Protein AF-A0A948F210-F1 (afdb_monomer)

Radius of gyration: 15.57 Å; Cα contacts (8 Å, |Δi|>4): 245; chains: 1; bounding box: 41×30×36 Å

Secondary structure (DSSP, 8-state):
-HHHHHHHHHHHHHHHHHHHHH-TT-HHHHHHHHHHHHHTT-HHHHHHHHHHHHHH-TT-HHHHHHHHHHHHH-SSGGG--HHHHHHHHHHHHHHTTT--HHHHHHHHHHHHHTT-HHHHHHHHHHHHHHTTTS-HHHHHHHHHHHHHHTTT------

Nearest PDB structures (foldseek):
  3q4a-assembly1_B  TM=8.774E-01  e=8.130E-04  Mus musculus
  6vfj-assembly1_B  TM=7.956E-01  e=1.626E-03  synthetic construct
  8hmd-assembly1_C  TM=7.428E-01  e=5.465E-02  Tetrahymena thermophila
  8bbg-assembly1_D  TM=5.448E-01  e=3.500E-02  Homo sapiens
  6w5q-assembly8_H  TM=8.135E-01  e=3.091E-01  Pseudomonas aeruginosa

Foldseek 3Di:
DVVVVLVVLVVLLVVLVVVCVVPVLDLVSLQVNLVSCVVVLVLVSSLVSLVSSCVSCVLALVSLLSNLQSQLAAQDVVSHDLVSSLVSLVSSCVSVVVLALSSLQSNLLSCLSVQVLVSSLVSLVVSLVSCPVPDPVVSVVSVVQSVQSVVSHHHHDD

Structure (mmCIF, N/CA/C/O backbone):
data_AF-A0A948F210-F1
#
_entry.id   AF-A0A948F210-F1
#
loop_
_atom_site.group_PDB
_atom_site.id
_atom_site.type_symbol
_atom_site.label_atom_id
_atom_site.label_alt_id
_atom_site.label_comp_id
_atom_site.label_asym_id
_atom_site.label_entity_id
_atom_site.label_seq_id
_atom_site.pdbx_PDB_ins_code
_atom_site.Cartn_x
_atom_site.Cartn_y
_atom_site.Cartn_z
_atom_site.occupancy
_atom_site.B_iso_or_equiv
_atom_site.auth_seq_id
_atom_site.auth_comp_id
_atom_site.auth_asym_id
_atom_site.auth_atom_id
_atom_site.pdbx_PDB_model_num
ATOM 1 N N . LEU A 1 1 ? -8.578 17.512 -18.609 1.00 54.12 1 LEU A N 1
ATOM 2 C CA . LEU A 1 1 ? -7.699 17.307 -17.429 1.00 54.12 1 LEU A CA 1
ATOM 3 C C . LEU A 1 1 ? -7.297 15.836 -17.241 1.00 54.12 1 LEU A C 1
ATOM 5 O O . LEU A 1 1 ? -6.113 15.589 -17.063 1.00 54.12 1 LEU A O 1
ATOM 9 N N . VAL A 1 2 ? -8.212 14.861 -17.372 1.00 59.47 2 VAL A N 1
ATOM 10 C CA . VAL A 1 2 ? -7.898 13.414 -17.252 1.00 59.47 2 VAL A CA 1
ATOM 11 C C . VAL A 1 2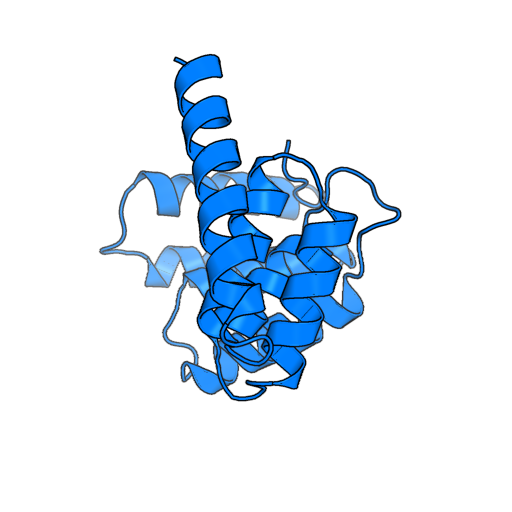 ? -6.883 12.922 -18.301 1.00 59.47 2 VAL A C 1
ATOM 13 O O . VAL A 1 2 ? -5.881 12.326 -17.926 1.00 59.47 2 VAL A O 1
ATOM 16 N N . CYS A 1 3 ? -7.043 13.271 -19.586 1.00 62.78 3 CYS A N 1
ATOM 17 C CA . CYS A 1 3 ? -6.106 12.852 -20.645 1.00 62.78 3 CYS A CA 1
ATOM 18 C C . CYS A 1 3 ? -4.666 13.356 -20.440 1.00 62.78 3 CYS A C 1
ATOM 20 O O . CYS A 1 3 ? -3.719 12.652 -20.768 1.00 62.78 3 CYS A O 1
ATOM 22 N N . ALA A 1 4 ? -4.489 14.553 -19.868 1.00 71.81 4 ALA A N 1
ATOM 23 C CA . ALA A 1 4 ? -3.162 15.102 -19.580 1.00 71.81 4 ALA A CA 1
ATOM 24 C C . ALA A 1 4 ? -2.481 14.356 -18.420 1.00 71.81 4 ALA A C 1
ATOM 26 O O . ALA A 1 4 ? -1.287 14.078 -18.486 1.00 71.81 4 ALA A O 1
ATOM 27 N N . ARG A 1 5 ? -3.246 13.970 -17.385 1.00 75.69 5 ARG A N 1
ATOM 28 C CA . ARG A 1 5 ? -2.741 13.138 -16.281 1.00 75.69 5 ARG A CA 1
ATOM 29 C C . ARG A 1 5 ? -2.328 11.756 -16.787 1.00 75.69 5 ARG A C 1
ATOM 31 O O . ARG A 1 5 ? -1.215 11.335 -16.504 1.00 75.69 5 ARG A O 1
ATOM 38 N N . SER A 1 6 ? -3.170 11.095 -17.581 1.00 78.75 6 SER A N 1
ATOM 39 C CA . SER A 1 6 ? -2.836 9.797 -18.183 1.00 78.75 6 SER A CA 1
ATOM 40 C C . SER A 1 6 ? -1.629 9.887 -19.121 1.00 78.75 6 SER A C 1
ATOM 42 O O . SER A 1 6 ? -0.746 9.041 -19.049 1.00 78.75 6 SER A O 1
ATOM 44 N N . GLY A 1 7 ? -1.530 10.941 -19.940 1.00 86.06 7 GLY A N 1
ATOM 45 C CA . GLY A 1 7 ? -0.365 11.173 -20.802 1.00 86.06 7 GLY A CA 1
ATOM 46 C C . GLY A 1 7 ? 0.939 11.355 -20.017 1.00 86.06 7 GLY A C 1
ATOM 47 O O . GLY A 1 7 ? 1.973 10.814 -20.405 1.00 86.06 7 GLY A O 1
ATOM 48 N N . ASN A 1 8 ? 0.888 12.043 -18.873 1.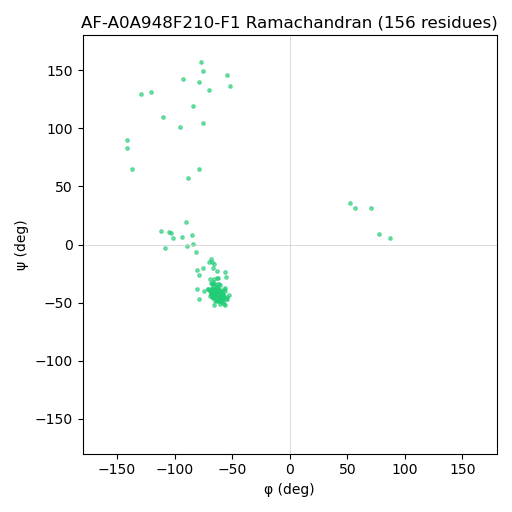00 91.44 8 ASN A N 1
ATOM 49 C CA . ASN A 1 8 ? 2.048 12.190 -17.993 1.00 91.44 8 ASN A CA 1
ATOM 50 C C . ASN A 1 8 ? 2.455 10.862 -17.338 1.00 91.44 8 ASN A C 1
ATOM 52 O O . ASN A 1 8 ? 3.647 10.594 -17.218 1.00 91.44 8 ASN A O 1
ATOM 56 N N . LEU A 1 9 ? 1.488 10.026 -16.948 1.00 92.25 9 LEU A N 1
ATOM 57 C CA . LEU A 1 9 ? 1.761 8.711 -16.363 1.00 92.25 9 LEU A CA 1
ATOM 58 C C . LEU A 1 9 ? 2.364 7.739 -17.380 1.00 92.25 9 LEU A C 1
ATOM 60 O O . LEU A 1 9 ? 3.325 7.052 -17.056 1.00 92.25 9 LEU A O 1
ATOM 64 N N . LEU A 1 10 ? 1.866 7.725 -18.619 1.00 93.62 10 LEU A N 1
ATOM 65 C CA . LEU A 1 10 ? 2.446 6.906 -19.689 1.00 93.62 10 LEU A CA 1
ATOM 66 C C . LEU A 1 10 ? 3.898 7.306 -19.973 1.00 93.62 10 LEU A C 1
ATOM 68 O O . LEU A 1 10 ? 4.780 6.455 -20.025 1.00 93.62 10 LEU A O 1
ATOM 72 N N . ARG A 1 11 ? 4.172 8.613 -20.059 1.00 94.12 11 ARG A N 1
ATOM 73 C CA . ARG A 1 11 ? 5.542 9.109 -20.227 1.00 94.12 11 ARG A CA 1
ATOM 74 C C . ARG A 1 11 ? 6.434 8.762 -19.032 1.00 94.12 11 ARG A C 1
ATOM 76 O O . ARG A 1 11 ? 7.613 8.469 -19.217 1.00 94.12 11 ARG A O 1
ATOM 83 N N . ALA A 1 12 ? 5.897 8.809 -17.813 1.00 94.81 12 ALA A N 1
ATOM 84 C CA . ALA A 1 12 ? 6.631 8.396 -16.623 1.00 94.81 12 ALA A CA 1
ATOM 85 C C . ALA A 1 12 ? 6.974 6.897 -16.663 1.00 94.81 12 ALA A C 1
ATOM 87 O O . ALA A 1 12 ? 8.119 6.551 -16.386 1.00 94.81 12 ALA A O 1
ATOM 88 N N . ASP A 1 13 ? 6.037 6.029 -17.066 1.00 96.25 13 ASP A N 1
ATOM 89 C CA . ASP A 1 13 ? 6.287 4.588 -17.241 1.00 96.25 13 ASP A CA 1
ATOM 90 C C . ASP A 1 13 ? 7.418 4.340 -18.247 1.00 96.25 13 ASP A C 1
ATOM 92 O O . ASP A 1 13 ? 8.352 3.602 -17.943 1.00 96.25 13 ASP A O 1
ATOM 96 N N . GLU A 1 14 ? 7.404 5.017 -19.400 1.00 94.50 14 GLU A N 1
ATOM 97 C CA . GLU A 1 14 ? 8.466 4.899 -20.409 1.00 94.50 14 GLU A CA 1
ATOM 98 C C . GLU A 1 14 ? 9.844 5.316 -19.875 1.00 94.50 14 GLU A C 1
ATOM 100 O O . GLU A 1 14 ? 10.843 4.632 -20.107 1.00 94.50 14 GLU A O 1
ATOM 105 N N . LEU A 1 15 ? 9.919 6.437 -19.150 1.00 95.38 15 LEU A N 1
ATOM 106 C CA . LEU A 1 15 ? 11.177 6.918 -18.574 1.00 95.38 15 LEU A CA 1
ATOM 107 C C . LEU A 1 15 ? 11.704 5.969 -17.494 1.00 95.38 15 LEU A C 1
ATOM 109 O O . LEU A 1 15 ? 12.900 5.680 -17.460 1.00 95.38 15 LEU A O 1
ATOM 113 N N . LEU A 1 16 ? 10.817 5.462 -16.638 1.00 95.25 16 LEU A N 1
ATOM 114 C CA . LEU A 1 16 ? 11.168 4.502 -15.595 1.00 95.25 16 LEU A CA 1
ATOM 115 C C . LEU A 1 16 ? 11.594 3.159 -16.197 1.00 95.25 16 LEU A C 1
ATOM 117 O O . LEU A 1 16 ? 12.561 2.568 -15.724 1.00 95.25 16 LEU A O 1
ATOM 121 N N . ALA A 1 17 ? 10.931 2.702 -17.263 1.00 94.44 17 ALA A N 1
ATOM 122 C CA . ALA A 1 17 ? 11.314 1.498 -17.993 1.00 94.44 17 ALA A CA 1
ATOM 123 C C . ALA A 1 17 ? 12.735 1.617 -18.563 1.00 94.44 17 ALA A C 1
ATOM 125 O O . ALA A 1 17 ? 13.551 0.734 -18.319 1.00 94.44 17 ALA A O 1
ATOM 126 N N . ARG A 1 18 ? 13.073 2.740 -19.211 1.00 94.69 18 ARG A N 1
ATOM 127 C CA . ARG A 1 18 ? 14.442 3.005 -19.696 1.00 94.69 18 ARG A CA 1
ATOM 128 C C . ARG A 1 18 ? 15.467 3.079 -18.566 1.00 94.69 18 ARG A C 1
ATOM 130 O O . ARG A 1 18 ? 16.575 2.578 -18.707 1.00 94.69 18 ARG A O 1
ATOM 137 N N . GLY A 1 19 ? 15.111 3.684 -17.433 1.00 92.94 19 GLY A N 1
ATOM 138 C CA . GLY A 1 19 ? 15.979 3.692 -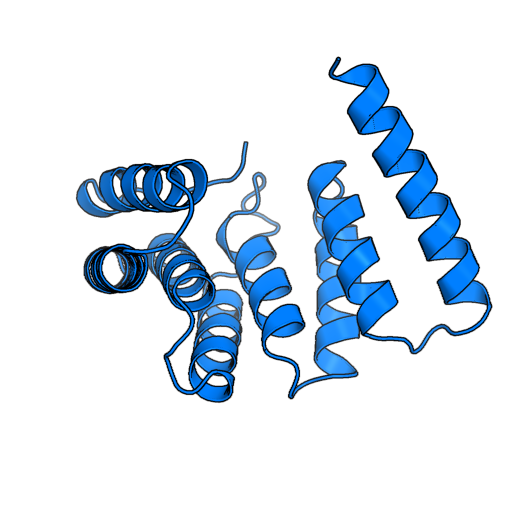16.251 1.00 92.94 19 GLY A CA 1
ATOM 139 C C . GLY A 1 19 ? 16.288 2.277 -15.750 1.00 92.94 19 GLY A C 1
ATOM 140 O O . GLY A 1 19 ? 17.428 1.979 -15.407 1.00 92.94 19 GLY A O 1
ATOM 141 N N . LEU A 1 20 ? 15.290 1.391 -15.775 1.00 93.81 20 LEU A N 1
ATOM 142 C CA . LEU A 1 20 ? 15.432 -0.012 -15.383 1.00 93.81 20 LEU A CA 1
ATOM 143 C C . LEU A 1 20 ? 16.156 -0.876 -16.426 1.00 93.81 20 LEU A C 1
ATOM 145 O O . LEU A 1 20 ? 16.673 -1.925 -16.061 1.00 93.81 20 LEU A O 1
ATOM 149 N N . GLU A 1 21 ? 16.225 -0.469 -17.697 1.00 94.38 21 GLU A N 1
ATOM 150 C CA . GLU A 1 21 ? 17.108 -1.114 -18.684 1.00 94.38 21 GLU A CA 1
ATOM 151 C C . GLU A 1 21 ? 18.586 -0.896 -18.334 1.00 94.38 21 GLU A C 1
ATOM 153 O O . GLU A 1 21 ? 19.411 -1.781 -18.557 1.00 94.38 21 GLU A O 1
ATOM 158 N N . LEU A 1 22 ? 18.916 0.269 -17.767 1.00 94.12 22 LEU A N 1
ATOM 159 C CA . LEU A 1 22 ? 20.279 0.614 -17.358 1.00 94.12 22 LEU A CA 1
ATOM 160 C C . LEU A 1 22 ? 20.656 -0.008 -16.011 1.00 94.12 22 LEU A C 1
ATOM 162 O O . LEU A 1 22 ? 21.792 -0.442 -15.837 1.00 94.12 22 LEU A O 1
ATOM 166 N N . ASP A 1 23 ? 19.715 -0.056 -15.068 1.00 92.12 23 ASP A N 1
ATOM 167 C CA . ASP A 1 23 ? 19.915 -0.674 -13.757 1.00 92.12 23 ASP A CA 1
ATOM 168 C C . ASP A 1 23 ? 18.643 -1.421 -13.297 1.00 92.12 23 ASP A C 1
ATOM 170 O O . ASP A 1 23 ? 17.764 -0.848 -12.637 1.00 92.12 23 ASP A O 1
ATOM 174 N N . PRO A 1 24 ? 18.524 -2.721 -13.642 1.00 90.69 24 PRO A N 1
ATOM 175 C CA . PRO A 1 24 ? 17.326 -3.519 -13.370 1.00 90.69 24 PRO A CA 1
ATOM 176 C C . PRO A 1 24 ? 17.061 -3.809 -11.888 1.00 90.69 24 PRO A C 1
ATOM 178 O O . PRO A 1 24 ? 15.994 -4.342 -11.559 1.00 90.69 24 PRO A O 1
ATOM 181 N N . GLY A 1 25 ? 18.039 -3.542 -11.016 1.00 91.50 25 GLY A N 1
ATOM 182 C CA . GLY A 1 25 ? 18.030 -3.894 -9.597 1.00 91.50 25 GLY A CA 1
ATOM 183 C C . GLY A 1 25 ? 17.691 -2.734 -8.665 1.00 91.50 25 GLY A C 1
ATOM 184 O O . GLY A 1 25 ? 17.763 -2.911 -7.454 1.00 91.50 25 GLY A O 1
ATOM 185 N N . ARG A 1 26 ? 17.330 -1.561 -9.199 1.00 92.25 26 ARG A N 1
ATOM 186 C CA . ARG A 1 26 ? 17.010 -0.351 -8.424 1.00 92.25 26 ARG A CA 1
ATOM 187 C C . ARG A 1 26 ? 15.631 -0.427 -7.761 1.00 92.25 26 ARG A C 1
ATOM 189 O O . ARG A 1 26 ? 14.624 -0.227 -8.451 1.00 92.25 26 ARG A O 1
ATOM 196 N N . PRO A 1 27 ? 15.539 -0.650 -6.437 1.00 90.81 27 PRO A N 1
ATOM 197 C CA . PRO A 1 27 ? 14.252 -0.867 -5.772 1.00 90.81 27 PRO A CA 1
ATOM 198 C C . PRO A 1 27 ? 13.363 0.380 -5.795 1.00 90.81 27 PRO A C 1
ATOM 200 O O . PRO A 1 27 ? 12.145 0.277 -5.903 1.00 90.81 27 PRO A O 1
ATOM 203 N N . ASP A 1 28 ? 13.968 1.566 -5.760 1.00 88.94 28 ASP A N 1
ATOM 204 C CA . ASP A 1 28 ? 13.272 2.848 -5.819 1.00 88.94 28 ASP A CA 1
ATOM 205 C C . ASP A 1 28 ? 12.614 3.097 -7.187 1.00 88.94 28 ASP A C 1
ATOM 207 O O . ASP A 1 28 ? 11.462 3.532 -7.248 1.00 88.94 28 ASP A O 1
ATOM 211 N N . LEU A 1 29 ? 13.290 2.758 -8.293 1.00 93.88 29 LEU A N 1
ATOM 212 C CA . LEU A 1 29 ? 12.703 2.836 -9.637 1.00 93.88 29 LEU A CA 1
ATOM 213 C C . LEU A 1 29 ? 11.618 1.780 -9.845 1.00 93.88 29 LEU A C 1
ATOM 215 O O . LEU A 1 29 ? 10.583 2.086 -10.437 1.00 93.88 29 LEU A O 1
ATOM 219 N N . LEU A 1 30 ? 11.828 0.561 -9.340 1.00 96.25 30 LEU A N 1
ATOM 220 C CA . LEU A 1 30 ? 10.829 -0.508 -9.387 1.00 96.25 30 LEU A CA 1
ATOM 221 C C . LEU A 1 30 ? 9.555 -0.109 -8.628 1.00 96.25 30 LEU A C 1
ATOM 223 O O . LEU A 1 30 ? 8.467 -0.207 -9.194 1.00 96.25 30 LEU A O 1
ATOM 227 N N . GLY A 1 31 ? 9.685 0.403 -7.400 1.00 93.69 31 GLY A N 1
ATOM 228 C CA . GLY A 1 31 ? 8.556 0.877 -6.593 1.00 93.69 31 GLY A CA 1
ATOM 229 C C . GLY A 1 31 ? 7.843 2.077 -7.222 1.00 93.69 31 GLY A C 1
ATOM 230 O O . GLY A 1 31 ? 6.621 2.075 -7.368 1.00 93.69 31 GLY A O 1
ATOM 231 N N . THR A 1 32 ? 8.599 3.061 -7.717 1.00 94.25 32 THR A N 1
ATOM 232 C CA . THR A 1 32 ? 8.016 4.226 -8.407 1.00 94.25 32 THR A CA 1
ATOM 233 C C . THR A 1 32 ? 7.240 3.800 -9.653 1.00 94.25 32 THR A C 1
ATOM 235 O O . THR A 1 32 ? 6.121 4.258 -9.889 1.00 94.25 32 THR A O 1
ATOM 238 N N . ARG A 1 33 ? 7.797 2.882 -10.452 1.00 96.81 33 ARG A N 1
ATOM 239 C CA . ARG A 1 33 ? 7.118 2.357 -11.640 1.00 96.81 33 ARG A CA 1
ATOM 240 C C . ARG A 1 33 ? 5.887 1.539 -11.270 1.00 96.81 33 ARG A C 1
ATOM 242 O O . ARG A 1 33 ? 4.869 1.676 -11.942 1.00 96.81 33 ARG A O 1
ATOM 249 N N . ALA A 1 34 ? 5.942 0.762 -10.188 1.00 97.31 34 ALA A N 1
ATOM 250 C CA . ALA A 1 34 ? 4.779 0.061 -9.657 1.00 97.31 34 ALA A CA 1
ATOM 251 C C . ALA A 1 34 ? 3.626 1.034 -9.359 1.00 97.31 34 ALA A C 1
ATOM 253 O O . ALA A 1 34 ? 2.511 0.810 -9.823 1.00 97.31 34 ALA A O 1
ATOM 254 N N . MET A 1 35 ? 3.889 2.161 -8.687 1.00 95.25 35 MET A N 1
ATOM 255 C CA . MET A 1 35 ? 2.865 3.189 -8.447 1.00 95.25 35 MET A CA 1
ATOM 256 C C . MET A 1 35 ? 2.299 3.794 -9.735 1.00 95.25 35 MET A C 1
ATOM 258 O O . MET A 1 35 ? 1.093 4.015 -9.835 1.00 95.25 35 MET A O 1
ATOM 262 N N . VAL A 1 36 ? 3.147 4.076 -10.727 1.00 96.25 36 VAL A N 1
ATOM 263 C CA . VAL A 1 36 ? 2.686 4.620 -12.014 1.00 96.25 36 VAL A CA 1
ATOM 264 C C . VAL A 1 36 ? 1.783 3.617 -12.730 1.00 96.25 36 VAL A C 1
ATOM 266 O O . VAL A 1 36 ? 0.703 3.982 -13.192 1.00 96.25 36 VAL A O 1
ATOM 269 N N . LEU A 1 37 ? 2.183 2.345 -12.777 1.00 96.56 37 LEU A N 1
ATOM 270 C CA . LEU A 1 37 ? 1.384 1.271 -13.368 1.00 96.56 37 LEU A CA 1
ATOM 271 C C . LEU A 1 37 ? 0.063 1.066 -12.627 1.00 96.56 37 LEU A C 1
ATOM 273 O O . LEU A 1 37 ? -0.967 0.864 -13.270 1.00 96.56 37 LEU A O 1
ATOM 277 N N . TRP A 1 38 ? 0.072 1.185 -11.300 1.00 96.19 38 TRP A N 1
ATOM 278 C CA . TRP A 1 38 ? -1.133 1.142 -10.482 1.00 96.19 38 TRP A CA 1
ATOM 279 C C . TRP A 1 38 ? -2.126 2.233 -10.890 1.00 96.19 38 TRP A C 1
ATOM 281 O O . TRP A 1 38 ? -3.276 1.942 -11.205 1.00 96.19 38 TRP A O 1
ATOM 291 N N . GLN A 1 39 ? -1.657 3.479 -11.005 1.00 93.75 39 GLN A N 1
ATOM 292 C CA . GLN A 1 39 ? -2.482 4.613 -11.437 1.00 93.75 39 GLN A CA 1
ATOM 293 C C . GLN A 1 39 ? -2.947 4.521 -12.899 1.00 93.75 39 GLN A C 1
ATOM 295 O O . GLN A 1 39 ? -3.915 5.177 -13.280 1.00 93.75 39 GLN A O 1
ATOM 300 N N . LEU A 1 40 ? -2.263 3.724 -13.723 1.00 94.38 40 LEU A N 1
ATOM 301 C CA . LEU A 1 40 ? -2.670 3.391 -15.090 1.00 94.38 40 LEU A CA 1
ATOM 302 C C . LEU A 1 40 ? -3.666 2.217 -15.152 1.00 94.38 40 LEU A C 1
ATOM 304 O O . LEU A 1 40 ? -4.055 1.819 -16.248 1.00 94.38 40 LEU A O 1
ATOM 308 N N . GLY A 1 41 ? -4.062 1.639 -14.013 1.00 94.00 41 GLY A N 1
ATOM 309 C CA . GLY A 1 41 ? -4.957 0.479 -13.945 1.00 94.00 41 GLY A CA 1
ATOM 310 C C . GLY A 1 41 ? -4.280 -0.857 -14.277 1.00 94.00 41 GLY A C 1
ATOM 311 O O . GLY A 1 41 ? -4.947 -1.884 -14.393 1.00 94.00 41 GLY A O 1
ATOM 312 N N . ARG A 1 42 ? -2.948 -0.886 -14.408 1.00 95.31 42 ARG A N 1
ATOM 313 C CA . ARG A 1 42 ? -2.154 -2.087 -14.724 1.00 95.31 42 ARG A CA 1
ATOM 314 C C . ARG A 1 42 ? -1.766 -2.824 -13.439 1.00 95.31 42 ARG A C 1
ATOM 316 O O . ARG A 1 42 ? -0.588 -3.033 -13.155 1.00 95.31 42 ARG A O 1
ATOM 323 N N . ALA A 1 43 ? -2.773 -3.214 -12.652 1.00 95.62 43 ALA A N 1
ATOM 324 C CA . ALA A 1 43 ? -2.612 -3.724 -11.285 1.00 95.62 43 ALA A CA 1
ATOM 325 C C . ALA A 1 43 ? -1.647 -4.919 -11.172 1.00 95.62 43 ALA A C 1
ATOM 327 O O . ALA A 1 43 ? -0.767 -4.917 -10.315 1.00 95.62 43 ALA A O 1
ATOM 328 N N . ARG A 1 44 ? -1.750 -5.908 -12.069 1.00 96.25 44 ARG A N 1
ATOM 329 C CA . ARG A 1 44 ? -0.870 -7.092 -12.051 1.00 96.25 44 ARG A CA 1
ATOM 330 C C . ARG A 1 44 ? 0.599 -6.738 -12.253 1.00 96.25 44 ARG A C 1
ATOM 332 O O . ARG A 1 44 ? 1.466 -7.256 -11.557 1.00 96.25 44 ARG A O 1
ATOM 339 N N . GLU A 1 45 ? 0.883 -5.846 -13.197 1.00 97.06 45 GLU A N 1
ATOM 340 C CA . GLU A 1 45 ? 2.253 -5.413 -13.476 1.00 97.06 45 GLU A CA 1
ATOM 341 C C . GLU A 1 45 ? 2.798 -4.542 -12.342 1.00 97.06 45 GLU A C 1
ATOM 343 O O . GLU A 1 45 ? 3.952 -4.702 -11.947 1.00 97.06 45 GLU A O 1
ATOM 348 N N . ALA A 1 46 ? 1.952 -3.679 -11.772 1.00 97.69 46 ALA A N 1
ATOM 349 C CA . ALA A 1 46 ? 2.285 -2.889 -10.594 1.00 97.69 46 ALA A CA 1
ATOM 350 C C . ALA A 1 46 ? 2.703 -3.782 -9.419 1.00 97.69 46 ALA A C 1
ATOM 352 O O . ALA A 1 46 ? 3.792 -3.619 -8.876 1.00 97.69 46 ALA A O 1
ATOM 353 N N . GLN A 1 47 ? 1.889 -4.782 -9.083 1.00 98.12 47 GLN A N 1
ATOM 354 C CA . GLN A 1 47 ? 2.177 -5.711 -7.992 1.00 98.12 47 GLN A CA 1
ATOM 355 C C . GLN A 1 47 ? 3.424 -6.558 -8.263 1.00 98.12 47 GLN A C 1
ATOM 357 O O . GLN A 1 47 ? 4.224 -6.763 -7.355 1.00 98.12 47 GLN A O 1
ATOM 362 N N . ALA A 1 48 ? 3.644 -7.007 -9.503 1.00 97.62 48 ALA A N 1
ATOM 363 C CA . ALA A 1 48 ? 4.857 -7.741 -9.861 1.00 97.62 48 ALA A CA 1
ATOM 364 C C . ALA A 1 48 ? 6.128 -6.897 -9.653 1.00 97.62 48 ALA A C 1
ATOM 366 O O . ALA A 1 48 ? 7.115 -7.388 -9.102 1.00 97.62 48 ALA A O 1
ATOM 367 N N . LEU A 1 49 ? 6.110 -5.618 -10.048 1.00 97.62 49 LEU A N 1
ATOM 368 C CA . LEU A 1 49 ? 7.230 -4.707 -9.790 1.00 97.62 49 LEU A CA 1
ATOM 369 C C . LEU A 1 49 ? 7.370 -4.365 -8.304 1.00 97.62 49 LEU A C 1
ATOM 371 O O . LEU A 1 49 ? 8.493 -4.328 -7.806 1.00 97.62 49 LEU A O 1
ATOM 375 N N . GLY A 1 50 ? 6.258 -4.167 -7.594 1.00 97.75 50 GLY A N 1
ATOM 376 C CA . GLY A 1 50 ? 6.250 -3.915 -6.154 1.00 97.75 50 GLY A CA 1
ATOM 377 C C . GLY A 1 50 ? 6.858 -5.073 -5.360 1.00 97.75 50 GLY A C 1
ATOM 378 O O . GLY A 1 50 ? 7.696 -4.837 -4.495 1.00 97.75 50 GLY A O 1
ATOM 379 N N . ARG A 1 51 ? 6.528 -6.324 -5.710 1.00 98.19 51 ARG A N 1
ATOM 380 C CA . ARG A 1 51 ? 7.141 -7.533 -5.127 1.00 98.19 51 ARG A CA 1
ATOM 381 C C . ARG A 1 51 ? 8.645 -7.562 -5.358 1.00 98.19 51 ARG A C 1
ATOM 383 O O . ARG A 1 51 ? 9.401 -7.670 -4.403 1.00 98.19 51 ARG A O 1
ATOM 390 N N . ARG A 1 52 ? 9.091 -7.339 -6.600 1.00 97.75 52 ARG A N 1
ATOM 391 C CA . ARG A 1 52 ? 10.528 -7.256 -6.908 1.00 97.75 52 ARG A CA 1
ATOM 392 C C . ARG A 1 52 ? 11.232 -6.149 -6.121 1.00 97.75 52 ARG A C 1
ATOM 394 O O . ARG A 1 52 ? 12.355 -6.350 -5.671 1.00 97.75 52 ARG A O 1
ATOM 401 N N . ALA A 1 53 ? 10.599 -4.988 -5.961 1.00 97.44 53 ALA A N 1
ATOM 402 C CA . ALA A 1 53 ? 11.149 -3.900 -5.158 1.00 97.44 53 ALA A CA 1
ATOM 403 C C . ALA A 1 53 ? 11.275 -4.304 -3.679 1.00 97.44 53 ALA A C 1
ATOM 405 O O . ALA A 1 53 ? 12.313 -4.050 -3.070 1.00 97.44 53 ALA A O 1
ATOM 406 N N . ALA A 1 54 ? 10.250 -4.954 -3.121 1.00 97.12 54 ALA A N 1
ATOM 407 C CA . ALA A 1 54 ? 10.245 -5.438 -1.744 1.00 97.12 54 ALA A CA 1
ATOM 408 C C . ALA A 1 54 ? 11.308 -6.524 -1.508 1.00 97.12 54 ALA A C 1
ATOM 410 O O . ALA A 1 54 ? 11.999 -6.478 -0.494 1.00 97.12 54 ALA A O 1
ATOM 411 N N . ASP A 1 55 ? 11.500 -7.440 -2.461 1.00 97.00 55 ASP A N 1
ATOM 412 C CA . ASP A 1 55 ? 12.526 -8.488 -2.388 1.00 97.00 55 ASP A CA 1
ATOM 413 C C . ASP A 1 55 ? 13.948 -7.906 -2.378 1.00 97.00 55 ASP A C 1
ATOM 415 O O . ASP A 1 55 ? 14.827 -8.394 -1.667 1.00 97.00 55 ASP A O 1
ATOM 419 N N . LEU A 1 56 ? 14.185 -6.845 -3.156 1.00 96.81 56 LEU A N 1
ATOM 420 C CA . LEU A 1 56 ? 15.490 -6.183 -3.241 1.00 96.81 56 LEU A CA 1
ATOM 421 C C . LEU A 1 56 ? 15.750 -5.207 -2.084 1.00 96.81 56 LEU A C 1
ATOM 423 O O . LEU A 1 56 ? 16.904 -4.887 -1.799 1.00 96.81 56 LEU A O 1
ATOM 427 N N . ALA A 1 57 ? 14.699 -4.721 -1.424 1.00 94.81 57 ALA A N 1
ATOM 428 C CA . ALA A 1 57 ? 14.788 -3.782 -0.310 1.00 94.81 57 ALA A CA 1
ATOM 429 C C . ALA A 1 57 ? 13.828 -4.156 0.836 1.00 94.81 57 ALA A C 1
ATOM 431 O O . ALA A 1 57 ? 12.941 -3.368 1.175 1.00 94.81 57 ALA A O 1
ATOM 432 N N . PRO A 1 58 ? 14.024 -5.311 1.501 1.00 94.38 58 PRO A N 1
ATOM 433 C CA . PRO A 1 58 ? 13.098 -5.804 2.525 1.00 94.38 58 PRO A CA 1
ATOM 434 C C . PRO A 1 58 ? 13.040 -4.918 3.779 1.00 94.38 58 PRO A C 1
ATOM 436 O O . PRO A 1 58 ? 12.108 -5.027 4.563 1.00 94.38 58 PRO A O 1
ATOM 439 N N . GLY A 1 59 ? 14.023 -4.033 3.980 1.00 94.56 59 GLY A N 1
ATOM 440 C CA . GLY A 1 59 ? 14.041 -3.046 5.066 1.00 94.56 59 GLY A CA 1
ATOM 441 C C . GLY A 1 59 ? 13.471 -1.674 4.691 1.00 94.56 59 GLY A C 1
ATOM 442 O O . GLY A 1 59 ? 13.595 -0.736 5.476 1.00 94.56 59 GLY A O 1
ATOM 443 N N . ASN A 1 60 ? 12.903 -1.513 3.493 1.00 95.12 60 ASN A N 1
ATOM 444 C CA . ASN A 1 60 ? 12.345 -0.242 3.041 1.00 95.12 60 ASN A CA 1
ATOM 445 C C . ASN A 1 60 ? 10.834 -0.182 3.311 1.00 95.12 60 ASN A C 1
ATOM 447 O O . ASN A 1 60 ? 10.033 -0.725 2.551 1.00 95.12 60 ASN A O 1
ATOM 451 N N . ALA A 1 61 ? 10.454 0.523 4.379 1.00 96.31 61 ALA A N 1
ATOM 452 C CA . ALA A 1 61 ? 9.063 0.645 4.813 1.00 96.31 61 ALA A CA 1
ATOM 453 C C . ALA A 1 61 ? 8.131 1.224 3.732 1.00 96.31 61 ALA A C 1
ATOM 455 O O . ALA A 1 61 ? 7.011 0.740 3.582 1.00 96.31 61 ALA A O 1
ATOM 456 N N . ASP A 1 62 ? 8.588 2.202 2.941 1.00 94.94 62 ASP A N 1
ATOM 457 C CA . ASP A 1 62 ? 7.770 2.812 1.885 1.00 94.94 62 ASP A CA 1
ATOM 458 C C . ASP A 1 62 ? 7.413 1.801 0.792 1.00 94.94 62 ASP A C 1
ATOM 460 O O . ASP A 1 62 ? 6.275 1.766 0.321 1.00 94.94 62 ASP A O 1
ATOM 464 N N . VAL A 1 63 ? 8.377 0.970 0.387 1.00 95.75 63 VAL A N 1
ATOM 465 C CA . VAL A 1 63 ? 8.176 -0.057 -0.647 1.00 95.75 63 VAL A CA 1
ATOM 466 C C . VAL A 1 63 ? 7.210 -1.133 -0.157 1.00 95.75 63 VAL A C 1
ATOM 468 O O . VAL A 1 63 ? 6.274 -1.492 -0.876 1.00 95.75 63 VAL A O 1
ATOM 471 N N . LEU A 1 64 ? 7.397 -1.608 1.078 1.00 97.88 64 LEU A N 1
ATOM 472 C CA . LEU A 1 64 ? 6.500 -2.587 1.694 1.00 97.88 64 LEU A CA 1
ATOM 473 C C . LEU A 1 64 ? 5.076 -2.036 1.806 1.00 97.88 64 LEU A C 1
ATOM 475 O O . LEU A 1 64 ? 4.125 -2.715 1.423 1.00 97.88 64 LEU A O 1
ATOM 479 N N . ASN A 1 65 ? 4.930 -0.790 2.260 1.00 98.12 65 ASN A N 1
ATOM 480 C CA . ASN A 1 65 ? 3.633 -0.142 2.399 1.00 98.12 65 ASN A CA 1
ATOM 481 C C . ASN A 1 65 ? 2.915 0.028 1.052 1.00 98.12 65 ASN A C 1
ATOM 483 O O . ASN A 1 65 ? 1.720 -0.233 0.944 1.00 98.12 65 ASN A O 1
ATOM 487 N N . GLN A 1 66 ? 3.631 0.458 0.011 1.00 96.44 66 GLN A N 1
ATOM 488 C CA . GLN A 1 66 ? 3.050 0.614 -1.325 1.00 96.44 66 GLN A CA 1
ATOM 489 C C . GLN A 1 66 ? 2.532 -0.715 -1.876 1.00 96.44 66 GLN A C 1
ATOM 491 O O . GLN A 1 66 ? 1.417 -0.766 -2.397 1.00 96.44 66 GLN A O 1
ATOM 496 N N . LEU A 1 67 ? 3.310 -1.793 -1.739 1.00 98.44 67 LEU A N 1
ATOM 497 C CA . LEU A 1 67 ? 2.867 -3.119 -2.156 1.00 98.44 67 LEU A CA 1
ATOM 498 C C . LEU A 1 67 ? 1.667 -3.592 -1.322 1.00 98.44 67 LEU A C 1
ATOM 500 O O . LEU A 1 67 ? 0.698 -4.090 -1.892 1.00 98.44 67 LEU A O 1
ATOM 504 N N . ALA A 1 68 ? 1.695 -3.384 -0.003 1.00 98.56 68 ALA A N 1
ATOM 505 C CA . ALA A 1 68 ? 0.592 -3.735 0.886 1.00 98.56 68 ALA A CA 1
ATOM 506 C C . ALA A 1 68 ? -0.720 -3.053 0.474 1.00 98.56 68 ALA A C 1
ATOM 508 O O . ALA A 1 68 ? -1.751 -3.714 0.365 1.00 98.56 68 ALA A O 1
ATOM 509 N N . TRP A 1 69 ? -0.671 -1.754 0.166 1.00 98.56 69 TRP A N 1
ATOM 510 C CA . TRP A 1 69 ? -1.825 -1.013 -0.339 1.00 98.56 69 TRP A CA 1
ATOM 511 C C . TRP A 1 69 ? -2.390 -1.660 -1.609 1.00 98.56 69 TRP A C 1
ATOM 513 O O . TRP A 1 69 ? -3.572 -1.998 -1.659 1.00 98.56 69 TRP A O 1
ATOM 523 N N . MET A 1 70 ? -1.538 -1.918 -2.608 1.00 98.31 70 MET A N 1
ATOM 524 C CA . MET A 1 70 ? -1.961 -2.522 -3.878 1.00 98.31 70 MET A CA 1
ATOM 525 C C . MET A 1 70 ? -2.588 -3.910 -3.701 1.00 98.31 70 MET A C 1
ATOM 527 O O . MET A 1 70 ? -3.491 -4.263 -4.457 1.00 98.31 70 MET A O 1
ATOM 531 N N . LEU A 1 71 ? -2.109 -4.708 -2.744 1.00 98.62 71 LEU A N 1
ATOM 532 C CA . LEU A 1 71 ? -2.640 -6.044 -2.452 1.00 98.62 71 LEU A CA 1
ATOM 533 C C . LEU A 1 71 ? -3.938 -6.000 -1.631 1.00 98.62 71 LEU A C 1
ATOM 535 O O . LEU A 1 71 ? -4.760 -6.904 -1.752 1.00 98.62 71 LEU A O 1
ATOM 539 N N . ALA A 1 72 ? -4.157 -4.951 -0.838 1.00 98.56 72 ALA A N 1
ATOM 540 C CA . ALA A 1 72 ? -5.372 -4.793 -0.045 1.00 98.56 72 ALA A CA 1
ATOM 541 C C . ALA A 1 72 ? -6.560 -4.297 -0.884 1.00 98.56 72 ALA A C 1
ATOM 543 O O . ALA A 1 72 ? -7.661 -4.842 -0.793 1.00 98.56 72 ALA A O 1
ATOM 544 N N . VAL A 1 73 ? -6.352 -3.262 -1.708 1.00 98.12 73 VAL A N 1
ATOM 545 C CA . VAL A 1 73 ? -7.465 -2.455 -2.246 1.00 98.12 73 VAL A CA 1
ATOM 546 C C . VAL A 1 73 ? -7.690 -2.602 -3.753 1.00 98.12 73 VAL A C 1
ATOM 548 O O . VAL A 1 73 ? -8.452 -1.825 -4.326 1.00 98.12 73 VAL A O 1
ATOM 551 N N . ALA A 1 74 ? -7.061 -3.584 -4.411 1.00 97.69 74 ALA A N 1
ATOM 552 C CA . ALA A 1 74 ? -7.167 -3.759 -5.864 1.00 97.69 74 ALA A CA 1
ATOM 553 C C . ALA A 1 74 ? -8.616 -3.799 -6.372 1.00 97.69 74 ALA A C 1
ATOM 555 O O . ALA A 1 74 ? -9.436 -4.501 -5.781 1.00 97.69 74 ALA A O 1
ATOM 556 N N . PRO A 1 75 ? -8.953 -3.110 -7.481 1.00 95.56 75 PRO A N 1
ATOM 557 C CA . PRO A 1 75 ? -10.311 -3.123 -8.024 1.00 95.56 75 PRO A CA 1
ATOM 558 C C . PRO A 1 75 ? -10.823 -4.547 -8.286 1.00 95.56 75 PRO A C 1
ATOM 560 O O . PRO A 1 75 ? -11.913 -4.916 -7.851 1.00 95.56 75 PRO A O 1
ATOM 563 N N . ASP A 1 76 ? -9.990 -5.366 -8.929 1.00 95.75 76 ASP A N 1
ATOM 564 C CA . ASP A 1 76 ? -10.251 -6.777 -9.213 1.00 95.75 76 ASP A CA 1
ATOM 565 C C . ASP A 1 76 ? -9.865 -7.657 -8.004 1.00 95.75 76 ASP A C 1
ATOM 567 O O . ASP A 1 76 ? -8.684 -7.691 -7.637 1.00 95.75 76 ASP A O 1
ATOM 571 N N . PRO A 1 77 ? -10.819 -8.398 -7.402 1.00 94.75 77 PRO A N 1
ATOM 572 C CA . PRO A 1 77 ? -10.551 -9.307 -6.290 1.00 94.75 77 PRO A CA 1
ATOM 573 C C . PRO A 1 77 ? -9.479 -10.361 -6.580 1.00 94.75 77 PRO A C 1
ATOM 575 O O . PRO A 1 77 ? -8.796 -10.779 -5.652 1.00 94.75 77 PRO A O 1
ATOM 578 N N . ALA A 1 78 ? -9.288 -10.769 -7.841 1.00 95.81 78 ALA A N 1
ATOM 579 C CA . ALA A 1 78 ? -8.264 -11.749 -8.212 1.00 95.81 78 ALA A CA 1
ATOM 580 C C . ALA A 1 78 ? -6.827 -11.231 -8.027 1.00 95.81 78 ALA A C 1
ATOM 582 O O . ALA A 1 78 ? -5.885 -12.020 -8.047 1.00 95.81 78 ALA A O 1
ATOM 583 N N . ASN A 1 79 ? -6.656 -9.916 -7.864 1.00 96.25 79 ASN A N 1
ATOM 584 C CA . ASN A 1 79 ? -5.368 -9.291 -7.584 1.00 96.25 79 ASN A CA 1
ATOM 585 C C . ASN A 1 79 ? -5.259 -8.849 -6.113 1.00 96.25 79 ASN A C 1
ATOM 587 O O . ASN A 1 79 ? -4.352 -8.092 -5.781 1.00 96.25 79 ASN A O 1
ATOM 591 N N . ARG A 1 80 ? -6.181 -9.256 -5.230 1.00 97.44 80 ARG A N 1
ATOM 592 C CA . ARG A 1 80 ? -6.060 -8.990 -3.792 1.00 97.44 80 ARG A CA 1
ATOM 593 C C . ARG A 1 80 ? -5.373 -10.149 -3.089 1.00 97.44 80 ARG A C 1
ATOM 595 O O . ARG A 1 80 ? -5.642 -11.307 -3.391 1.00 97.44 80 ARG A O 1
ATOM 602 N N . ASP A 1 81 ? -4.542 -9.811 -2.116 1.00 98.38 81 ASP A N 1
ATOM 603 C CA . ASP A 1 81 ? -3.928 -10.756 -1.184 1.00 98.38 81 ASP A CA 1
ATOM 604 C C . ASP A 1 81 ? -3.892 -10.097 0.203 1.00 98.38 81 ASP A C 1
ATOM 606 O O . ASP A 1 81 ? -2.915 -9.428 0.557 1.00 98.38 81 ASP A O 1
ATOM 610 N N . PRO A 1 82 ? -5.004 -10.165 0.958 1.00 98.00 82 PRO A N 1
ATOM 611 C CA . PRO A 1 82 ? -5.132 -9.407 2.195 1.00 98.00 82 PRO A CA 1
ATOM 612 C C . PRO A 1 82 ? -4.199 -9.927 3.298 1.00 98.00 82 PRO A C 1
ATOM 614 O O . PRO A 1 82 ? -3.711 -9.130 4.094 1.00 98.00 82 PRO A O 1
ATOM 617 N N . GLU A 1 83 ? -3.876 -11.221 3.307 1.00 98.44 83 GLU A N 1
ATOM 618 C CA . GLU A 1 83 ? -2.942 -11.809 4.275 1.00 98.44 83 GLU A CA 1
ATOM 619 C C . GLU A 1 83 ? -1.522 -11.284 4.066 1.00 98.44 83 GLU A C 1
ATOM 621 O O . GLU A 1 83 ? -0.846 -10.843 5.002 1.00 98.44 83 GLU A O 1
ATOM 626 N N . GLU A 1 84 ? -1.066 -11.256 2.814 1.00 98.44 84 GLU A N 1
ATOM 627 C CA . GLU A 1 84 ? 0.228 -10.666 2.518 1.00 98.44 84 GLU A CA 1
ATOM 628 C C . GLU A 1 84 ? 0.235 -9.150 2.743 1.00 98.44 84 GLU A C 1
ATOM 630 O O . GLU A 1 84 ? 1.220 -8.617 3.263 1.00 98.44 84 GLU A O 1
ATOM 635 N N . ALA A 1 85 ? -0.857 -8.458 2.412 1.00 98.75 85 ALA A N 1
ATOM 636 C CA . ALA A 1 85 ? -0.995 -7.033 2.684 1.00 98.75 85 ALA A CA 1
ATOM 637 C C . ALA A 1 85 ? -0.855 -6.723 4.183 1.00 98.75 85 ALA A C 1
ATOM 639 O O . ALA A 1 85 ? -0.117 -5.803 4.540 1.00 98.75 85 ALA A O 1
ATOM 640 N N . ILE A 1 86 ? -1.487 -7.511 5.064 1.00 98.75 86 ILE A N 1
ATOM 641 C CA . ILE A 1 86 ? -1.358 -7.368 6.523 1.00 98.75 86 ILE A CA 1
ATOM 642 C C . ILE A 1 86 ? 0.101 -7.554 6.942 1.00 98.75 86 ILE A C 1
ATOM 644 O O . ILE A 1 86 ? 0.644 -6.715 7.665 1.00 98.75 86 ILE A O 1
ATOM 648 N N . ARG A 1 87 ? 0.765 -8.613 6.459 1.00 98.56 87 ARG A N 1
ATOM 649 C CA . ARG A 1 87 ? 2.169 -8.901 6.790 1.00 98.56 87 ARG A CA 1
ATOM 650 C C . ARG A 1 87 ? 3.095 -7.748 6.395 1.00 98.56 87 ARG A C 1
ATOM 652 O O . ARG A 1 87 ? 3.931 -7.329 7.193 1.00 98.56 87 ARG A O 1
ATOM 659 N N . LEU A 1 88 ? 2.949 -7.238 5.174 1.00 98.62 88 LEU A N 1
ATOM 660 C CA . LEU A 1 88 ? 3.777 -6.157 4.640 1.00 98.62 88 LEU A CA 1
ATOM 661 C C . LEU A 1 88 ? 3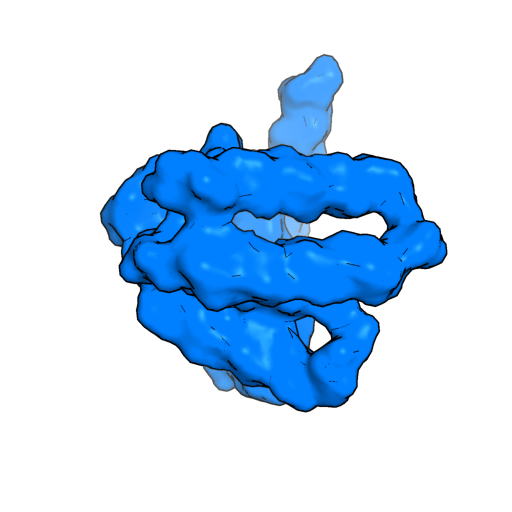.505 -4.819 5.340 1.00 98.62 88 LEU A C 1
ATOM 663 O O . LEU A 1 88 ? 4.454 -4.129 5.706 1.00 98.62 88 LEU A O 1
ATOM 667 N N . ALA A 1 89 ? 2.236 -4.463 5.562 1.00 98.38 89 ALA A N 1
ATOM 668 C CA . ALA A 1 89 ? 1.869 -3.222 6.246 1.00 98.38 89 ALA A CA 1
ATOM 669 C C . ALA A 1 89 ? 2.312 -3.224 7.716 1.00 98.38 89 ALA A C 1
ATOM 671 O O . ALA A 1 89 ? 2.815 -2.216 8.210 1.00 98.38 89 ALA A O 1
ATOM 672 N N . THR A 1 90 ? 2.198 -4.369 8.397 1.00 98.06 90 THR A N 1
ATOM 673 C CA . THR A 1 90 ? 2.690 -4.540 9.774 1.00 98.06 90 THR A CA 1
ATOM 674 C C . THR A 1 90 ? 4.201 -4.332 9.847 1.00 98.06 90 THR A C 1
ATOM 676 O O . THR A 1 90 ? 4.691 -3.634 10.734 1.00 98.06 90 THR A O 1
ATOM 679 N N . GLU A 1 91 ? 4.955 -4.898 8.901 1.00 97.88 91 GLU A N 1
ATOM 680 C CA . GLU A 1 91 ? 6.408 -4.721 8.861 1.00 97.88 91 GLU A CA 1
ATOM 681 C C . GLU A 1 91 ? 6.806 -3.276 8.527 1.00 97.88 91 GLU A C 1
ATOM 683 O O . GLU A 1 91 ? 7.718 -2.733 9.151 1.00 97.88 91 GLU A O 1
ATOM 688 N N . ALA A 1 92 ? 6.096 -2.617 7.605 1.00 97.50 92 ALA A N 1
ATOM 689 C CA . ALA A 1 92 ? 6.309 -1.204 7.298 1.00 97.50 92 ALA A CA 1
ATOM 690 C C . ALA A 1 92 ? 6.091 -0.306 8.529 1.00 97.50 92 ALA A C 1
ATOM 692 O O . ALA A 1 92 ? 6.934 0.542 8.833 1.00 97.50 92 ALA A O 1
ATOM 693 N N . ASP A 1 93 ? 5.003 -0.521 9.275 1.00 96.19 93 ASP A N 1
ATOM 694 C CA . ASP A 1 93 ? 4.713 0.208 10.514 1.00 96.19 93 ASP A CA 1
ATOM 695 C C . ASP A 1 93 ? 5.785 -0.044 11.588 1.00 96.19 93 ASP A C 1
ATOM 697 O O . ASP A 1 93 ? 6.284 0.896 12.216 1.00 96.19 93 ASP A O 1
ATOM 701 N N . ARG A 1 94 ? 6.232 -1.300 11.738 1.00 96.56 94 ARG A N 1
ATOM 702 C CA . ARG A 1 94 ? 7.312 -1.679 12.662 1.00 96.56 94 ARG A CA 1
ATOM 703 C C . ARG A 1 94 ? 8.628 -0.975 12.327 1.00 96.56 94 ARG A C 1
ATOM 705 O O . ARG A 1 94 ? 9.272 -0.435 13.226 1.00 96.56 94 ARG A O 1
ATOM 712 N N . LEU A 1 95 ? 9.032 -0.967 11.055 1.00 95.12 95 LEU A N 1
ATOM 713 C CA . LEU A 1 95 ? 10.252 -0.297 10.583 1.00 95.12 95 LEU A CA 1
ATOM 714 C C . LEU A 1 95 ? 10.199 1.223 10.787 1.00 95.12 95 LEU A C 1
ATOM 716 O O . LEU A 1 95 ? 11.231 1.856 11.002 1.00 95.12 95 LEU A O 1
ATOM 720 N N . ALA A 1 96 ? 9.000 1.803 10.770 1.00 90.19 96 ALA A N 1
ATOM 721 C CA . ALA A 1 96 ? 8.761 3.216 11.042 1.00 90.19 96 ALA A CA 1
ATOM 722 C C . ALA A 1 96 ? 8.617 3.547 12.533 1.00 90.19 96 ALA A C 1
ATOM 724 O O . ALA A 1 96 ? 8.207 4.661 12.871 1.00 90.19 96 ALA A O 1
ATOM 725 N N . SER A 1 97 ? 8.881 2.594 13.431 1.00 90.19 97 SER A N 1
ATOM 726 C CA . SER A 1 97 ? 8.643 2.739 14.872 1.00 90.19 97 SER A CA 1
ATOM 727 C C . SER A 1 97 ? 7.212 3.190 15.199 1.00 90.19 97 SER A C 1
ATOM 729 O O . SER A 1 97 ? 7.004 3.977 16.120 1.00 90.19 97 SER A O 1
ATOM 731 N N . GLN A 1 98 ? 6.226 2.728 14.421 1.00 84.31 98 GLN A N 1
ATOM 732 C CA . GLN A 1 98 ? 4.799 3.022 14.604 1.00 84.31 98 GLN A CA 1
ATOM 733 C C . GLN A 1 98 ? 4.459 4.520 14.615 1.00 84.31 98 GLN A C 1
ATOM 735 O O . GLN A 1 98 ? 3.557 4.967 15.328 1.00 84.31 98 GLN A O 1
ATOM 740 N N . SER A 1 99 ? 5.229 5.314 13.866 1.00 86.19 99 SER A N 1
ATOM 741 C CA . SER A 1 99 ? 5.145 6.780 13.870 1.00 86.19 99 SER A CA 1
ATOM 742 C C . SER A 1 99 ? 4.526 7.372 12.601 1.00 86.19 99 SER A C 1
ATOM 744 O O . SER A 1 99 ? 4.331 8.585 12.529 1.00 86.19 99 SER A O 1
ATOM 746 N N . ASN A 1 100 ? 4.181 6.539 11.612 1.00 93.50 100 ASN A N 1
ATOM 747 C CA . ASN A 1 100 ? 3.670 7.003 10.327 1.00 93.50 100 ASN A CA 1
ATOM 748 C C . ASN A 1 100 ? 2.173 6.669 10.150 1.00 93.50 100 ASN A C 1
ATOM 750 O O . ASN A 1 100 ? 1.827 5.506 9.930 1.00 93.50 100 ASN A O 1
ATOM 754 N N . PRO A 1 101 ? 1.267 7.668 10.170 1.00 96.56 101 PRO A N 1
ATOM 755 C CA . PRO A 1 101 ? -0.166 7.422 10.009 1.00 96.56 101 PRO A CA 1
ATOM 756 C C . PRO A 1 101 ? -0.546 6.823 8.647 1.00 96.56 101 PRO A C 1
ATOM 758 O O . PRO A 1 101 ? -1.583 6.174 8.543 1.00 96.56 101 PRO A O 1
ATOM 761 N N . GLN A 1 102 ? 0.269 6.998 7.603 1.00 96.75 102 GLN A N 1
ATOM 762 C CA . GLN A 1 102 ? 0.017 6.383 6.295 1.00 96.75 102 GLN A CA 1
ATOM 763 C C . GLN A 1 102 ? 0.174 4.859 6.331 1.00 96.75 102 GLN A C 1
ATOM 765 O O . GLN A 1 102 ? -0.552 4.148 5.632 1.00 96.75 102 GLN A O 1
ATOM 770 N N . TYR A 1 103 ? 1.089 4.354 7.158 1.00 97.75 103 TYR A N 1
ATOM 771 C CA . TYR A 1 103 ? 1.310 2.916 7.297 1.00 97.75 103 TYR A CA 1
ATOM 772 C C . TYR A 1 103 ? 0.181 2.272 8.096 1.00 97.75 103 TYR A C 1
ATOM 774 O O . TYR A 1 103 ? -0.351 1.244 7.686 1.00 97.75 103 TYR A O 1
ATOM 782 N N . LEU A 1 104 ? -0.287 2.946 9.150 1.00 97.94 104 LEU A N 1
ATOM 783 C CA . LEU A 1 104 ? -1.478 2.525 9.887 1.00 97.94 104 LEU A CA 1
ATOM 784 C C . LEU A 1 104 ? -2.745 2.538 9.023 1.00 97.94 104 LEU A C 1
ATOM 786 O O . LEU A 1 104 ? -3.529 1.598 9.074 1.00 97.94 104 LEU A O 1
ATOM 790 N N . ASP A 1 105 ? -2.949 3.561 8.194 1.00 98.50 105 ASP A N 1
ATOM 791 C CA . ASP A 1 105 ? -4.097 3.597 7.280 1.00 98.50 105 ASP A CA 1
ATOM 792 C C . ASP A 1 105 ? -4.054 2.459 6.240 1.00 98.50 105 ASP A C 1
ATOM 794 O O . ASP A 1 105 ? -5.083 1.855 5.931 1.00 98.50 105 ASP A O 1
ATOM 798 N N . THR A 1 106 ? -2.859 2.103 5.758 1.00 98.69 106 THR A N 1
ATOM 799 C CA . THR A 1 106 ? -2.670 0.951 4.863 1.00 98.69 106 THR A CA 1
ATOM 800 C C . THR A 1 106 ? -2.927 -0.372 5.586 1.00 98.69 106 THR A C 1
ATOM 802 O O . THR A 1 106 ? -3.623 -1.235 5.051 1.00 98.69 106 THR A O 1
ATOM 805 N N . LEU A 1 107 ? -2.436 -0.523 6.821 1.00 98.69 107 LEU A N 1
ATOM 806 C CA . LEU A 1 107 ? -2.713 -1.691 7.658 1.00 98.69 107 LEU A CA 1
ATOM 807 C C . LEU A 1 107 ? -4.215 -1.841 7.924 1.00 98.69 107 LEU A C 1
ATOM 809 O O . LEU A 1 107 ? -4.752 -2.936 7.793 1.00 98.69 107 LEU A O 1
ATOM 813 N N . ALA A 1 108 ? -4.916 -0.744 8.211 1.00 98.75 108 ALA A N 1
ATOM 814 C CA . ALA A 1 108 ? -6.363 -0.756 8.383 1.00 98.75 108 ALA A CA 1
ATOM 815 C C . ALA A 1 108 ? -7.095 -1.223 7.114 1.00 98.75 108 ALA A C 1
ATOM 817 O O . ALA A 1 108 ? -8.040 -2.006 7.196 1.00 98.75 108 ALA A O 1
ATOM 818 N N . ALA A 1 109 ? -6.647 -0.787 5.932 1.00 98.75 109 ALA A N 1
ATOM 819 C CA . ALA A 1 109 ? -7.194 -1.265 4.664 1.00 98.75 109 ALA A CA 1
ATOM 820 C C . ALA A 1 109 ? -6.950 -2.764 4.444 1.00 98.75 109 ALA A C 1
ATOM 822 O O . ALA A 1 109 ? -7.865 -3.469 4.019 1.00 98.75 109 ALA A O 1
ATOM 823 N N . ALA A 1 110 ? -5.758 -3.260 4.781 1.00 98.81 110 ALA A N 1
ATOM 824 C CA . ALA A 1 110 ? -5.426 -4.678 4.693 1.00 98.81 110 ALA A CA 1
ATOM 825 C C . ALA A 1 110 ? -6.275 -5.535 5.652 1.00 98.81 110 ALA A C 1
ATOM 827 O O . ALA A 1 110 ? -6.861 -6.533 5.233 1.00 98.81 110 ALA A O 1
ATOM 828 N N . LEU A 1 111 ? -6.431 -5.095 6.905 1.00 98.88 111 LEU A N 1
ATOM 829 C CA . LEU A 1 111 ? -7.294 -5.734 7.905 1.00 98.88 111 LEU A CA 1
ATOM 830 C C . LEU A 1 111 ? -8.753 -5.796 7.435 1.00 98.88 111 LEU A C 1
ATOM 832 O O . LEU A 1 111 ? -9.380 -6.853 7.480 1.00 98.88 111 LEU A O 1
ATOM 836 N N . ALA A 1 112 ? -9.286 -4.691 6.906 1.00 98.75 112 ALA A N 1
ATOM 837 C CA . ALA A 1 112 ? -10.645 -4.659 6.373 1.00 98.75 112 ALA A CA 1
ATOM 838 C C . ALA A 1 112 ? -10.818 -5.577 5.152 1.00 98.75 112 ALA A C 1
ATOM 840 O O . ALA A 1 112 ? -11.871 -6.197 5.000 1.00 98.75 112 ALA A O 1
A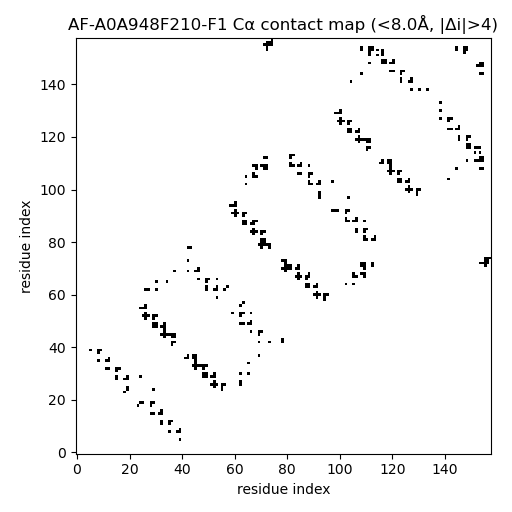TOM 841 N N . ALA A 1 113 ? -9.804 -5.682 4.288 1.00 98.44 113 ALA A N 1
ATOM 842 C CA . ALA A 1 113 ? -9.818 -6.578 3.133 1.00 98.44 113 ALA A CA 1
ATOM 843 C C . ALA A 1 113 ? -9.829 -8.067 3.534 1.00 98.44 113 ALA A C 1
ATOM 845 O O . ALA A 1 113 ? -10.428 -8.872 2.823 1.00 98.44 113 ALA A O 1
ATOM 846 N N . ALA A 1 114 ? -9.241 -8.417 4.682 1.00 98.44 114 ALA A N 1
ATOM 847 C CA . ALA A 1 114 ? -9.334 -9.745 5.301 1.00 98.44 114 ALA A CA 1
ATOM 848 C C . ALA A 1 114 ? -10.632 -9.970 6.109 1.00 98.44 114 ALA A C 1
ATOM 850 O O . ALA A 1 114 ? -10.894 -11.079 6.567 1.00 98.44 114 ALA A O 1
ATOM 851 N N . GLY A 1 115 ? -11.466 -8.940 6.290 1.00 98.25 115 GLY A N 1
ATOM 852 C CA . GLY A 1 115 ? -12.699 -9.018 7.082 1.00 98.25 115 GLY A CA 1
ATOM 853 C C . GLY A 1 115 ? -12.522 -8.739 8.580 1.00 98.25 115 GLY A C 1
ATOM 854 O O . GLY A 1 115 ? -13.494 -8.820 9.331 1.00 98.25 115 GLY A O 1
ATOM 855 N N . HIS A 1 116 ? -11.324 -8.350 9.025 1.00 98.62 116 HIS A N 1
ATOM 856 C CA . HIS A 1 116 ? -11.039 -7.920 10.399 1.00 98.62 116 HIS A CA 1
ATOM 857 C C . HIS A 1 116 ? -11.495 -6.470 10.621 1.00 98.62 116 HIS A C 1
ATOM 859 O O . HIS A 1 116 ? -10.691 -5.556 10.806 1.00 98.62 116 HIS A O 1
ATOM 865 N N . TYR A 1 117 ? -12.806 -6.229 10.539 1.00 98.50 117 TYR A N 1
ATOM 866 C CA . TYR A 1 117 ? -13.361 -4.870 10.534 1.00 98.50 117 TYR A CA 1
ATOM 867 C C . TYR A 1 117 ? -13.180 -4.115 11.855 1.00 98.50 117 TYR A C 1
ATOM 869 O O . TYR A 1 117 ? -12.971 -2.905 11.827 1.00 98.50 117 TYR A O 1
ATOM 877 N N . GLU A 1 118 ? -13.227 -4.813 12.992 1.00 98.38 118 GLU A N 1
ATOM 878 C CA . GLU A 1 118 ? -13.003 -4.204 14.309 1.00 98.38 118 GLU A CA 1
ATOM 879 C C . GLU A 1 118 ? -11.562 -3.685 14.440 1.00 98.38 118 GLU A C 1
ATOM 881 O O . GLU A 1 118 ? -11.350 -2.512 14.753 1.00 98.38 118 GLU A O 1
ATOM 886 N N . ASP A 1 119 ? -10.576 -4.515 14.089 1.00 98.44 119 ASP A N 1
ATOM 887 C CA . ASP A 1 119 ? -9.161 -4.128 14.092 1.00 98.44 119 ASP A CA 1
ATOM 888 C C . ASP A 1 119 ? -8.879 -3.013 13.073 1.00 98.44 119 ASP A C 1
ATOM 890 O O . ASP A 1 119 ? -8.118 -2.078 13.346 1.00 98.44 119 ASP A O 1
ATOM 894 N N . ALA A 1 120 ? -9.521 -3.071 11.901 1.00 98.69 120 ALA A N 1
ATOM 895 C CA . ALA A 1 120 ? -9.410 -2.042 10.873 1.00 98.69 120 ALA A CA 1
ATOM 896 C C . ALA A 1 120 ? -9.938 -0.683 11.352 1.00 98.69 120 ALA A C 1
ATOM 898 O O . ALA A 1 120 ? -9.294 0.343 11.123 1.00 98.69 120 ALA A O 1
ATOM 899 N N . GLU A 1 121 ? -11.087 -0.657 12.035 1.00 98.56 121 GLU A N 1
ATOM 900 C CA . GLU A 1 121 ? -11.637 0.563 12.629 1.00 98.56 121 GLU A CA 1
ATOM 901 C C . GLU A 1 121 ? -10.676 1.157 13.666 1.00 98.56 121 GLU A C 1
ATOM 903 O O . GLU A 1 121 ? -10.330 2.339 13.563 1.00 98.56 121 GLU A O 1
ATOM 908 N N . GLN A 1 122 ? -10.206 0.352 14.623 1.00 98.44 122 GLN A N 1
ATOM 909 C CA . GLN A 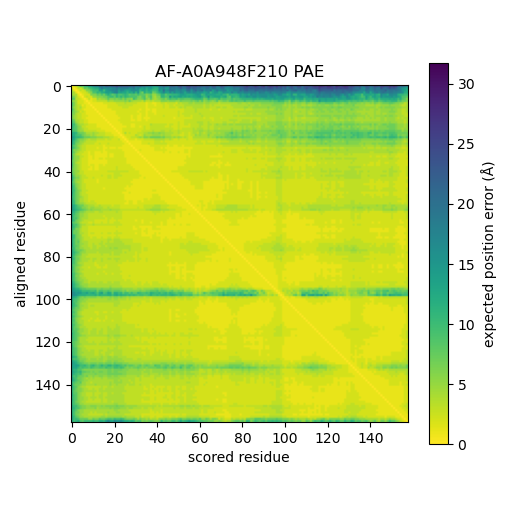1 122 ? -9.285 0.816 15.666 1.00 98.44 122 GLN A CA 1
ATOM 910 C C . GLN A 1 122 ? -7.989 1.376 15.059 1.00 98.44 122 GLN A C 1
ATOM 912 O O . GLN A 1 122 ? -7.516 2.451 15.442 1.00 98.44 122 GLN A O 1
ATOM 917 N N . THR A 1 123 ? -7.446 0.685 14.057 1.00 98.44 123 THR A N 1
ATOM 918 C CA . THR A 1 123 ? -6.204 1.080 13.384 1.00 98.44 123 THR A CA 1
ATOM 919 C C . THR A 1 123 ? -6.376 2.375 12.582 1.00 98.44 123 THR A C 1
ATOM 921 O O . THR A 1 123 ? -5.549 3.283 12.696 1.00 98.44 123 THR A O 1
ATOM 924 N N . ALA A 1 124 ? -7.467 2.522 11.819 1.00 98.25 124 ALA A N 1
ATOM 925 C CA . ALA A 1 124 ? -7.733 3.744 11.052 1.00 98.25 124 ALA A CA 1
ATOM 926 C C . ALA A 1 124 ? -8.026 4.950 11.960 1.00 98.25 124 ALA A C 1
ATOM 928 O O . ALA A 1 124 ? -7.642 6.079 11.644 1.00 98.25 124 ALA A O 1
ATOM 929 N N . GLN A 1 125 ? -8.669 4.726 13.107 1.00 98.12 125 GLN A N 1
ATOM 930 C CA . GLN A 1 125 ? -8.898 5.761 14.111 1.00 98.12 125 GLN A CA 1
ATOM 931 C C . GLN A 1 125 ? -7.567 6.279 14.684 1.00 98.12 125 GLN A C 1
ATOM 933 O O . GLN A 1 125 ? -7.337 7.491 14.693 1.00 98.12 125 GLN A O 1
ATOM 938 N N . ARG A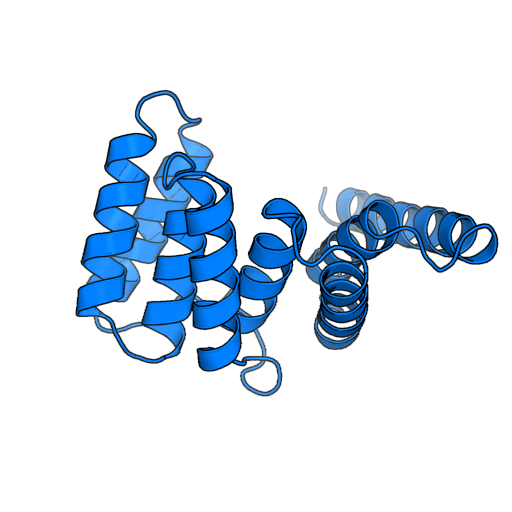 1 126 ? -6.637 5.381 15.037 1.00 97.31 126 ARG A N 1
ATOM 939 C CA . ARG A 1 126 ? -5.278 5.756 15.465 1.00 97.31 126 ARG A CA 1
ATOM 940 C C . ARG A 1 126 ? -4.515 6.511 14.371 1.00 97.31 126 ARG A C 1
ATOM 942 O O . ARG A 1 126 ? -3.869 7.520 14.656 1.00 97.31 126 ARG A O 1
ATOM 949 N N . ALA A 1 127 ? -4.621 6.073 13.113 1.00 97.62 127 ALA A N 1
ATOM 950 C CA . ALA A 1 127 ? -4.026 6.780 11.977 1.00 97.62 127 ALA A CA 1
ATOM 951 C C . ALA A 1 127 ? -4.545 8.226 11.870 1.00 97.62 127 ALA A C 1
ATOM 953 O O . ALA A 1 127 ? -3.768 9.161 11.657 1.00 97.62 127 ALA A O 1
ATOM 954 N N . LEU A 1 128 ? -5.851 8.433 12.063 1.00 96.94 128 LEU A N 1
ATOM 955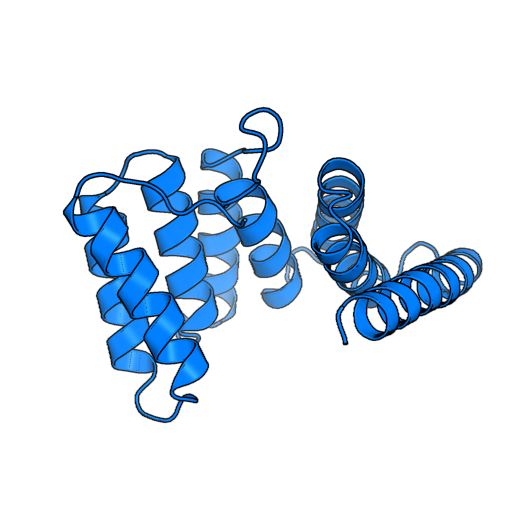 C CA . LEU A 1 128 ? -6.473 9.755 12.026 1.00 96.94 128 LEU A CA 1
ATOM 956 C C . LEU A 1 128 ? -6.011 10.651 13.186 1.00 96.94 128 LEU A C 1
ATOM 958 O O . LEU A 1 128 ? -5.738 11.832 12.964 1.00 96.94 128 LEU A O 1
ATOM 962 N N . GLU A 1 129 ? -5.887 10.100 14.393 1.00 96.19 129 GLU A N 1
ATOM 963 C CA . GLU A 1 129 ? -5.398 10.807 15.586 1.00 96.19 129 GLU A CA 1
ATOM 964 C C . GLU A 1 129 ? -3.950 11.281 15.422 1.00 96.19 129 GLU A C 1
ATOM 966 O O . GLU A 1 129 ? -3.627 12.431 15.725 1.00 96.19 129 GLU A O 1
ATOM 971 N N . MET A 1 130 ? -3.091 10.438 14.845 1.00 95.31 130 MET A N 1
ATOM 972 C CA . MET A 1 130 ? -1.698 10.778 14.535 1.00 95.31 130 MET A CA 1
ATOM 973 C C . MET A 1 130 ? -1.559 11.790 13.386 1.00 95.31 130 MET A C 1
ATOM 975 O O . MET A 1 130 ? -0.507 12.401 13.209 1.00 95.31 130 MET A O 1
ATOM 979 N N . SER A 1 131 ? -2.623 12.013 12.614 1.00 95.06 131 SER A N 1
ATOM 980 C CA . SER A 1 131 ? -2.624 12.872 11.427 1.00 95.06 131 SER A CA 1
ATOM 981 C C . SER A 1 131 ? -2.965 14.339 11.715 1.00 95.06 131 SER A C 1
ATOM 983 O O . SER A 1 131 ? -3.341 15.058 10.791 1.00 95.06 131 SER A O 1
ATOM 985 N N . ALA A 1 132 ? -2.850 14.823 12.958 1.00 90.69 132 ALA A N 1
ATOM 986 C CA . ALA A 1 132 ? -3.292 16.172 13.343 1.00 90.69 132 ALA A CA 1
ATOM 987 C C . ALA A 1 132 ? -2.720 17.290 12.442 1.00 90.69 132 ALA A C 1
ATOM 989 O O . ALA A 1 132 ? -3.463 18.165 11.991 1.00 90.69 132 ALA A O 1
ATOM 990 N N . ALA A 1 133 ? -1.424 17.211 12.121 1.00 91.44 133 ALA A N 1
ATOM 991 C CA . ALA A 1 133 ? -0.718 18.159 11.253 1.00 91.44 133 ALA A CA 1
ATOM 992 C C . ALA A 1 133 ? -0.762 17.798 9.752 1.00 91.44 133 ALA A C 1
ATOM 994 O O . ALA A 1 133 ? -0.210 18.526 8.928 1.00 91.44 133 ALA A O 1
ATOM 995 N N . ALA A 1 134 ? -1.390 16.680 9.378 1.00 93.62 134 ALA A N 1
ATOM 996 C CA . ALA A 1 134 ? -1.440 16.230 7.993 1.00 93.62 134 ALA A CA 1
ATOM 997 C C . ALA A 1 134 ? -2.464 17.032 7.162 1.00 93.62 134 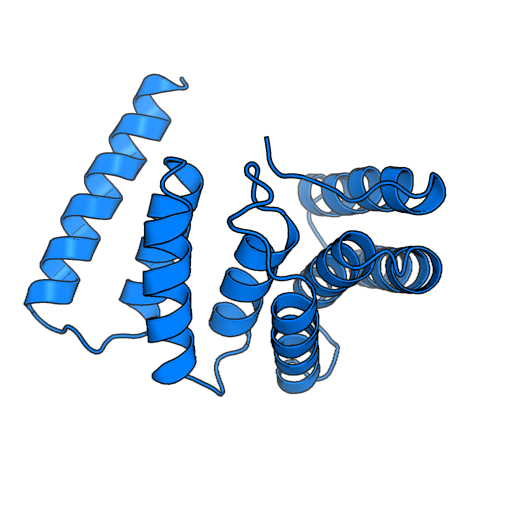ALA A C 1
ATOM 999 O O . ALA A 1 134 ? -3.438 17.567 7.715 1.00 93.62 134 ALA A O 1
ATOM 1000 N N . PRO A 1 135 ? -2.304 17.078 5.823 1.00 96.31 135 PRO A N 1
ATOM 1001 C CA . PRO A 1 135 ? -3.263 17.724 4.934 1.00 96.31 135 PRO A CA 1
ATOM 1002 C C . PRO A 1 135 ? -4.691 17.191 5.106 1.00 96.31 135 PRO A C 1
ATOM 1004 O O . PRO A 1 135 ? -4.919 15.997 5.316 1.00 96.31 135 PRO A O 1
ATOM 1007 N N . ASP A 1 136 ? -5.683 18.065 4.941 1.00 95.81 136 ASP A N 1
ATOM 1008 C CA . ASP A 1 136 ? -7.095 17.686 5.080 1.00 95.81 136 ASP A CA 1
ATOM 1009 C C . ASP A 1 136 ? -7.547 16.634 4.066 1.00 95.81 136 ASP A C 1
ATOM 1011 O O . ASP A 1 136 ? -8.442 15.845 4.366 1.00 95.81 136 ASP A O 1
ATOM 1015 N N . SER A 1 137 ? -6.934 16.594 2.880 1.00 94.81 137 SER A N 1
ATOM 1016 C CA . SER A 1 137 ? -7.176 15.550 1.879 1.00 94.81 137 SER A CA 1
ATOM 1017 C C . SER A 1 137 ? -6.814 14.162 2.404 1.00 94.81 137 SER A C 1
ATOM 1019 O O . SER A 1 137 ? -7.598 13.231 2.240 1.00 94.81 137 SER A O 1
ATOM 1021 N N . PHE A 1 138 ? -5.675 14.038 3.086 1.00 94.88 138 PHE A N 1
ATOM 1022 C CA . PHE A 1 138 ? -5.222 12.779 3.665 1.00 94.88 138 PHE A CA 1
ATOM 1023 C C . PHE A 1 138 ? -6.161 12.321 4.786 1.00 94.88 138 PHE A C 1
ATOM 1025 O O . PHE A 1 138 ? -6.730 11.233 4.710 1.00 94.88 138 PHE A O 1
ATOM 1032 N N . LYS A 1 139 ? -6.445 13.204 5.755 1.00 97.62 139 LYS A N 1
ATOM 1033 C CA . LYS A 1 139 ? -7.397 12.921 6.845 1.00 97.62 139 LYS A CA 1
ATOM 1034 C C . LYS A 1 139 ? -8.784 12.532 6.328 1.00 97.62 139 LYS A C 1
ATOM 1036 O O . LYS A 1 139 ? -9.447 11.682 6.914 1.00 97.62 139 LYS A O 1
ATOM 1041 N N . ARG A 1 140 ? -9.253 13.162 5.245 1.00 97.62 140 ARG A N 1
ATOM 1042 C CA . ARG A 1 140 ? -10.545 12.837 4.625 1.00 97.62 140 ARG A CA 1
ATOM 1043 C C . ARG A 1 140 ? -10.567 11.417 4.069 1.00 97.62 140 ARG A C 1
ATOM 1045 O O . ARG A 1 140 ? -11.521 10.708 4.360 1.00 97.62 140 ARG A O 1
ATOM 1052 N N . GLY A 1 141 ? -9.515 10.999 3.365 1.00 97.31 141 GLY A N 1
ATOM 1053 C CA . GLY A 1 141 ? -9.401 9.630 2.858 1.00 97.31 141 GLY A CA 1
ATOM 1054 C C . GLY A 1 141 ? -9.479 8.588 3.977 1.00 97.31 141 GLY A C 1
ATOM 1055 O O . GLY A 1 141 ? -10.230 7.623 3.856 1.00 97.31 141 GLY A O 1
ATOM 1056 N N . ILE A 1 142 ? -8.788 8.826 5.100 1.00 98.19 142 ILE A N 1
ATOM 1057 C CA . ILE A 1 142 ? -8.860 7.938 6.274 1.00 98.19 142 ILE A CA 1
ATOM 1058 C C . ILE A 1 142 ? -10.297 7.877 6.813 1.00 98.19 142 ILE A C 1
ATOM 1060 O O . ILE A 1 142 ? -10.814 6.795 7.068 1.00 98.19 142 ILE A O 1
ATOM 1064 N N . ARG A 1 143 ? -10.982 9.024 6.950 1.00 98.44 143 ARG A N 1
ATOM 1065 C CA . ARG A 1 143 ? -12.377 9.063 7.435 1.00 98.44 143 ARG A CA 1
ATOM 1066 C C . ARG A 1 143 ? -13.350 8.322 6.517 1.00 98.44 143 ARG A C 1
ATOM 1068 O O . ARG A 1 143 ? -14.251 7.656 7.015 1.00 98.44 143 ARG A O 1
ATOM 1075 N N . GLU A 1 144 ? -13.184 8.447 5.203 1.00 98.06 144 GLU A N 1
ATOM 1076 C CA . GLU A 1 144 ? -14.011 7.744 4.213 1.00 98.06 144 GLU A CA 1
ATOM 1077 C C . GLU A 1 144 ? -13.842 6.225 4.337 1.00 98.06 144 GLU A C 1
ATOM 1079 O O . GLU A 1 144 ? -14.831 5.497 4.399 1.00 98.06 144 GLU A O 1
ATOM 1084 N N . ARG A 1 145 ? -12.597 5.753 4.462 1.00 98.44 145 ARG A N 1
ATOM 1085 C CA . ARG A 1 145 ? -12.280 4.340 4.706 1.00 98.44 145 ARG A CA 1
ATOM 1086 C C . ARG A 1 145 ? -12.819 3.839 6.044 1.00 98.44 145 ARG A C 1
ATOM 1088 O O . ARG A 1 145 ? -13.521 2.835 6.080 1.00 98.44 145 ARG A O 1
ATOM 1095 N N . LEU A 1 146 ? -12.586 4.583 7.123 1.00 98.38 146 LEU A N 1
ATOM 1096 C CA . LEU A 1 146 ? -13.098 4.276 8.460 1.00 98.38 146 LEU A CA 1
ATOM 1097 C C . LEU A 1 146 ? -14.630 4.132 8.477 1.00 98.38 146 LEU A C 1
ATOM 1099 O O . LEU A 1 146 ? -15.163 3.231 9.122 1.00 98.38 146 LEU A O 1
ATOM 1103 N N . ALA A 1 147 ? -15.350 4.984 7.742 1.00 98.44 147 ALA A N 1
ATOM 1104 C CA . ALA A 1 147 ? -16.802 4.877 7.621 1.00 98.44 147 ALA A CA 1
ATOM 1105 C C . ALA A 1 147 ? -17.246 3.567 6.944 1.00 98.44 147 ALA A C 1
ATOM 1107 O O . ALA A 1 147 ? -18.276 3.013 7.322 1.00 98.44 147 ALA A O 1
ATOM 1108 N N . LEU A 1 148 ? -16.473 3.046 5.983 1.00 98.44 148 LEU A N 1
ATOM 1109 C CA . LEU A 1 148 ? -16.738 1.737 5.379 1.00 98.44 148 LEU A CA 1
ATOM 1110 C C . LEU A 1 148 ? -16.514 0.608 6.389 1.00 98.44 148 LEU A C 1
ATOM 1112 O O . LEU A 1 148 ? -17.383 -0.257 6.526 1.00 98.44 148 LEU A O 1
ATOM 1116 N N . TYR A 1 149 ? -15.411 0.653 7.139 1.00 98.50 149 TYR A N 1
ATOM 1117 C CA . TYR A 1 149 ? -15.037 -0.400 8.092 1.00 98.50 149 TYR A CA 1
ATOM 1118 C C . TYR A 1 149 ? -16.091 -0.568 9.191 1.00 98.50 149 TYR A C 1
ATOM 1120 O O . TYR A 1 149 ? -16.525 -1.688 9.450 1.00 98.50 149 TYR A O 1
ATOM 1128 N N . ARG A 1 150 ? -16.637 0.545 9.701 1.00 98.19 150 ARG A N 1
ATOM 1129 C CA . ARG A 1 150 ? -17.775 0.574 10.645 1.00 98.19 150 ARG A CA 1
ATOM 1130 C C . ARG A 1 150 ? -19.037 -0.132 10.153 1.00 98.19 150 ARG A C 1
ATOM 1132 O O . ARG A 1 150 ? -19.886 -0.518 10.948 1.00 98.19 150 ARG A O 1
ATOM 1139 N N . THR A 1 151 ? -19.190 -0.263 8.838 1.00 97.94 151 THR A N 1
ATOM 1140 C CA . THR A 1 151 ? -20.337 -0.931 8.204 1.00 97.94 151 THR A CA 1
ATOM 1141 C C . THR A 1 151 ? -20.005 -2.338 7.704 1.00 97.94 151 THR A C 1
ATOM 1143 O O . THR A 1 151 ? -20.803 -2.925 6.977 1.00 97.94 151 THR A O 1
ATOM 1146 N N . GLY A 1 152 ? -18.832 -2.877 8.058 1.00 97.44 152 GLY A N 1
ATOM 1147 C CA . GLY A 1 152 ? -18.383 -4.196 7.611 1.00 97.44 152 GLY A CA 1
ATOM 1148 C C . GLY A 1 152 ? -18.021 -4.242 6.126 1.00 97.44 152 GLY A C 1
ATOM 1149 O O . GLY A 1 152 ? -18.247 -5.252 5.463 1.00 97.44 152 GLY A O 1
ATOM 1150 N N . ARG A 1 153 ? -17.523 -3.134 5.562 1.00 98.06 153 ARG A N 1
ATOM 1151 C CA . ARG A 1 153 ? -17.151 -3.037 4.143 1.00 98.06 153 ARG A CA 1
ATOM 1152 C C . ARG A 1 153 ? -15.678 -2.695 3.994 1.00 98.06 153 ARG A C 1
ATOM 1154 O O . ARG A 1 153 ? -15.207 -1.731 4.585 1.00 98.06 153 ARG A O 1
ATOM 1161 N N . ALA A 1 154 ? -14.969 -3.439 3.150 1.00 97.75 154 ALA A N 1
ATOM 1162 C CA . ALA A 1 154 ? -13.605 -3.100 2.757 1.00 97.75 154 ALA A CA 1
ATOM 1163 C C . ALA A 1 154 ? -13.591 -1.937 1.753 1.00 97.75 154 ALA A C 1
ATOM 1165 O O . ALA A 1 154 ? -14.515 -1.782 0.947 1.00 97.75 154 ALA A O 1
ATOM 1166 N N . TYR A 1 155 ? -12.525 -1.140 1.785 1.00 98.19 155 TYR A N 1
ATOM 1167 C CA . TYR A 1 155 ? -12.263 -0.148 0.748 1.00 98.19 155 TYR A CA 1
ATOM 1168 C C . TYR A 1 155 ? -11.669 -0.828 -0.487 1.00 98.19 155 TYR A C 1
ATOM 1170 O O . TYR A 1 155 ? -10.826 -1.715 -0.383 1.00 98.19 155 TYR A O 1
ATOM 1178 N N . VAL A 1 156 ? -12.114 -0.384 -1.656 1.00 96.81 156 VAL A N 1
ATOM 1179 C CA . VAL A 1 156 ? -11.610 -0.810 -2.959 1.00 96.81 156 VAL A CA 1
ATOM 1180 C C . VAL A 1 156 ? -11.294 0.458 -3.730 1.00 96.81 156 VAL A C 1
ATOM 1182 O O . VAL A 1 156 ? -12.124 1.368 -3.774 1.00 96.81 156 VAL A O 1
ATOM 1185 N N . GLU A 1 157 ? -10.095 0.536 -4.294 1.00 90.25 157 GLU A N 1
ATOM 1186 C CA . GLU A 1 157 ? -9.704 1.686 -5.097 1.00 90.25 157 GLU A CA 1
ATOM 1187 C C . GLU A 1 157 ? -10.495 1.687 -6.421 1.00 90.25 157 GLU A C 1
ATOM 1189 O O . GLU A 1 157 ? -10.658 0.618 -7.017 1.00 90.25 157 GLU A O 1
ATOM 1194 N N . PRO A 1 158 ? -11.067 2.834 -6.834 1.00 80.62 158 PRO A N 1
ATOM 1195 C CA . PRO A 1 158 ? -11.921 2.930 -8.018 1.00 80.62 158 PRO A CA 1
ATOM 1196 C C . PRO A 1 158 ? -11.157 2.942 -9.348 1.00 80.62 158 PRO A C 1
ATOM 1198 O O . PRO A 1 158 ? -9.969 3.336 -9.368 1.00 80.62 158 PRO A O 1
#

Mean predicted aligned error: 3.43 Å

Solvent-accessible surface area (backbone atoms only — not comparable to full-atom values): 7737 Å² total; per-residue (Å²): 113,67,70,60,53,54,53,52,40,54,53,48,44,55,52,41,50,55,52,35,72,76,45,77,77,46,35,68,55,32,31,52,38,13,53,40,31,40,78,70,69,39,51,71,62,12,49,54,31,16,50,53,14,27,73,71,35,78,87,39,35,68,42,25,30,53,36,12,38,51,19,21,23,34,71,53,69,92,59,42,39,25,69,59,8,33,55,29,10,51,50,18,24,56,73,50,70,71,70,51,37,69,31,34,40,36,26,15,40,5,29,20,48,66,64,41,25,68,62,14,32,56,34,25,51,52,17,50,66,68,34,74,90,51,58,69,71,59,53,46,54,45,51,56,45,36,58,33,21,76,69,74,36,54,63,58,52,131

pLDDT: mean 94.97, std 6.51, range [54.12, 98.88]

Sequence (158 aa):
LVCARSGNLLRADELLARGLELDPGRPDLLGTRAMVLWQLGRAREAQALGRRAADLAPGNADVLNQLAWMLAVAPDPANRDPEEAIRLATEADRLASQSNPQYLDTLAAALAAAGHYEDAEQTAQRALEMSAAAPDSFKRGIRERLALYRTGRAYVEP